Protein AF-A0A7C5LUM0-F1 (afdb_monomer)

Structure (mmCIF, N/CA/C/O backbone):
data_AF-A0A7C5LUM0-F1
#
_entry.id   AF-A0A7C5LUM0-F1
#
loop_
_atom_site.group_PDB
_atom_site.id
_atom_site.type_symbol
_atom_site.label_atom_id
_atom_site.label_alt_id
_atom_site.label_comp_id
_atom_site.label_asym_id
_atom_site.label_entity_id
_atom_site.label_seq_id
_atom_site.pdbx_PDB_ins_code
_atom_site.Cartn_x
_atom_site.Cartn_y
_atom_site.Cartn_z
_atom_site.occupancy
_atom_site.B_iso_or_equiv
_atom_site.auth_seq_id
_atom_site.auth_comp_id
_atom_site.auth_asym_id
_atom_site.auth_atom_id
_atom_site.pdbx_PDB_model_num
ATOM 1 N N . MET A 1 1 ? -0.288 17.066 -36.995 1.00 59.81 1 MET A N 1
ATOM 2 C CA . MET A 1 1 ? -0.170 17.943 -35.805 1.00 59.81 1 MET A CA 1
ATOM 3 C C . MET A 1 1 ? -1.249 17.672 -34.753 1.00 59.81 1 MET A C 1
ATOM 5 O O . MET A 1 1 ? -0.888 17.330 -33.640 1.00 59.81 1 MET A O 1
ATOM 9 N N . ARG A 1 2 ? -2.550 17.713 -35.092 1.00 78.31 2 ARG A N 1
ATOM 10 C CA . ARG A 1 2 ? -3.656 17.424 -34.145 1.00 78.31 2 ARG A CA 1
ATOM 11 C C . ARG A 1 2 ? -3.592 16.032 -33.499 1.00 78.31 2 ARG A C 1
ATOM 13 O O . ARG A 1 2 ? -3.681 15.927 -32.286 1.00 78.31 2 ARG A O 1
ATOM 20 N N . VAL A 1 3 ? -3.353 14.985 -34.293 1.00 81.31 3 VAL A N 1
ATOM 21 C CA . VAL A 1 3 ? -3.234 13.599 -33.789 1.00 81.31 3 VAL A CA 1
ATOM 22 C C . VAL A 1 3 ? -2.036 13.433 -32.852 1.00 81.31 3 VAL A C 1
ATOM 24 O O . VAL A 1 3 ? -2.155 12.786 -31.822 1.00 81.31 3 VAL A O 1
ATOM 27 N N . PHE A 1 4 ? -0.905 14.073 -33.163 1.00 85.12 4 PHE A N 1
ATOM 28 C CA . PHE A 1 4 ? 0.288 14.036 -32.313 1.00 85.12 4 PHE A CA 1
ATOM 29 C C . PHE A 1 4 ? 0.045 14.727 -30.964 1.00 85.12 4 PHE A C 1
ATOM 31 O O . PHE A 1 4 ? 0.455 14.220 -29.928 1.00 85.12 4 PHE A O 1
ATOM 38 N N . MET A 1 5 ? -0.688 15.844 -30.968 1.00 83.69 5 MET A N 1
ATOM 39 C CA . MET A 1 5 ? -1.063 16.567 -29.752 1.00 83.69 5 MET A CA 1
ATOM 40 C C . MET A 1 5 ? -2.049 15.763 -28.886 1.00 83.69 5 MET A C 1
ATOM 42 O O . MET A 1 5 ? -1.911 15.743 -27.668 1.00 83.69 5 MET A O 1
ATOM 46 N N . ILE A 1 6 ? -2.991 15.043 -29.510 1.00 86.31 6 ILE A N 1
ATOM 47 C CA . ILE A 1 6 ? -3.909 14.125 -28.814 1.00 86.31 6 ILE A CA 1
ATOM 48 C C . ILE A 1 6 ? -3.142 12.937 -28.213 1.00 86.31 6 ILE A C 1
ATOM 50 O O . ILE A 1 6 ? -3.366 12.602 -27.052 1.00 86.31 6 ILE A O 1
ATOM 54 N N . LEU A 1 7 ? -2.206 12.334 -28.958 1.00 83.88 7 LEU A N 1
ATOM 55 C CA . LEU A 1 7 ? -1.377 11.236 -28.446 1.00 83.88 7 LEU A CA 1
ATOM 56 C C . LEU A 1 7 ? -0.496 11.682 -27.272 1.00 83.88 7 LEU A C 1
ATOM 58 O O . LEU A 1 7 ? -0.419 10.976 -26.271 1.00 83.88 7 LEU A O 1
ATOM 62 N N . ALA A 1 8 ? 0.139 12.853 -27.382 1.00 83.88 8 ALA A N 1
ATOM 63 C CA . ALA A 1 8 ? 0.975 13.412 -26.323 1.00 83.88 8 ALA A CA 1
ATOM 64 C C . ALA A 1 8 ? 0.165 13.760 -25.064 1.00 83.88 8 ALA A C 1
ATOM 66 O O . ALA A 1 8 ? 0.639 13.559 -23.951 1.00 83.88 8 ALA A O 1
ATOM 67 N N . ALA A 1 9 ? -1.069 14.247 -25.216 1.00 82.44 9 ALA A N 1
ATOM 68 C CA . ALA A 1 9 ? -1.952 14.476 -24.077 1.00 82.44 9 ALA A CA 1
ATOM 69 C C . ALA A 1 9 ? -2.357 13.153 -23.403 1.00 82.44 9 ALA A C 1
ATOM 71 O O . ALA A 1 9 ? -2.293 13.040 -22.181 1.00 82.44 9 ALA A O 1
ATOM 72 N N . ALA A 1 10 ? -2.713 12.129 -24.186 1.00 79.81 10 ALA A N 1
ATOM 73 C CA . ALA A 1 10 ? -3.131 10.831 -23.656 1.00 79.81 10 ALA A CA 1
ATOM 74 C C . ALA A 1 10 ? -2.025 10.128 -22.846 1.00 79.81 10 ALA A C 1
ATOM 76 O O . ALA A 1 10 ? -2.313 9.522 -21.814 1.00 79.81 10 ALA A O 1
ATOM 77 N N . THR A 1 11 ? -0.759 10.237 -23.263 1.00 76.94 11 THR A N 1
ATOM 78 C CA . THR A 1 11 ? 0.367 9.631 -22.534 1.00 76.94 11 THR A CA 1
ATOM 79 C C . THR A 1 11 ? 0.655 10.321 -21.202 1.00 76.94 11 THR A C 1
ATOM 81 O O . THR A 1 11 ? 0.983 9.640 -20.233 1.00 76.94 11 THR A O 1
ATOM 84 N N . VAL A 1 12 ? 0.484 11.645 -21.110 1.00 75.12 12 VAL A N 1
ATOM 85 C CA . VAL A 1 12 ? 0.674 12.387 -19.850 1.00 75.12 12 VAL A CA 1
ATOM 86 C C . VAL A 1 12 ? -0.382 12.001 -18.811 1.00 75.12 12 VAL A C 1
ATOM 88 O O . VAL A 1 12 ? -0.045 11.827 -17.642 1.00 75.12 12 VAL A O 1
ATOM 91 N N . LEU A 1 13 ? -1.641 11.795 -19.219 1.00 70.38 13 LEU A N 1
ATOM 92 C CA . LEU A 1 13 ? -2.703 11.380 -18.292 1.00 70.38 13 LEU A CA 1
ATOM 93 C C . LEU A 1 13 ? -2.478 9.966 -17.727 1.00 70.38 13 LEU A C 1
ATOM 95 O O . LEU A 1 13 ? -2.831 9.705 -16.579 1.00 70.38 13 LEU A O 1
ATOM 99 N N . ALA A 1 14 ? -1.856 9.068 -18.494 1.00 66.00 14 ALA A N 1
ATOM 100 C CA . ALA A 1 14 ? -1.564 7.707 -18.042 1.00 66.00 14 ALA A CA 1
ATOM 101 C C . ALA A 1 14 ? -0.415 7.627 -17.011 1.00 66.00 14 ALA A C 1
ATOM 103 O O . ALA A 1 14 ? -0.288 6.622 -16.317 1.00 66.00 14 ALA A O 1
ATOM 104 N N . ALA A 1 15 ? 0.411 8.671 -16.876 1.00 68.00 15 ALA A N 1
ATOM 105 C CA . ALA A 1 15 ? 1.577 8.667 -15.985 1.00 68.00 15 ALA A CA 1
ATOM 106 C C . ALA A 1 15 ? 1.241 8.894 -14.497 1.00 68.00 15 ALA A C 1
ATOM 108 O O . ALA A 1 15 ? 2.109 8.716 -13.642 1.00 68.00 15 ALA A O 1
ATOM 109 N N . CYS A 1 16 ? 0.002 9.281 -14.172 1.00 73.56 16 CYS A N 1
ATOM 110 C CA . CYS A 1 16 ? -0.404 9.666 -12.814 1.00 73.56 16 CYS A CA 1
ATOM 111 C C . CYS A 1 16 ? -0.389 8.499 -11.802 1.00 73.56 16 CYS A C 1
ATOM 113 O O . CYS A 1 16 ? -0.383 8.725 -10.597 1.00 73.56 16 CYS A O 1
ATOM 115 N N . ASP A 1 17 ? -0.326 7.262 -12.291 1.00 81.50 17 ASP A N 1
ATOM 116 C CA . ASP A 1 17 ? -0.252 6.029 -11.502 1.00 81.50 17 ASP A CA 1
ATOM 117 C C . ASP A 1 17 ? 0.972 5.189 -11.915 1.00 81.50 17 ASP A C 1
ATOM 119 O O . ASP A 1 17 ? 0.908 3.980 -12.140 1.00 81.50 17 ASP A O 1
ATOM 123 N N . SER A 1 18 ? 2.101 5.870 -12.122 1.00 83.19 18 SER A N 1
ATOM 124 C CA . SER A 1 18 ? 3.372 5.221 -12.438 1.00 83.19 18 SER A CA 1
ATOM 125 C C . SER A 1 18 ? 4.205 4.997 -11.168 1.00 83.19 18 SER A C 1
ATOM 127 O O . SER A 1 18 ? 4.308 5.907 -10.337 1.00 83.19 18 SER A O 1
ATOM 129 N N . PRO A 1 19 ? 4.817 3.805 -10.999 1.00 87.56 19 PRO A N 1
ATOM 130 C CA . PRO A 1 19 ? 5.702 3.543 -9.872 1.00 87.56 19 PRO A CA 1
ATOM 131 C C . PRO A 1 19 ? 6.945 4.434 -9.947 1.00 87.56 19 PRO A C 1
ATOM 133 O O . PRO A 1 19 ? 7.371 4.841 -11.033 1.00 87.56 19 PRO A O 1
ATOM 136 N N . SER A 1 20 ? 7.587 4.686 -8.806 1.00 90.38 20 SER A N 1
ATOM 137 C CA . SER A 1 20 ? 8.880 5.367 -8.801 1.00 90.38 20 SER A CA 1
ATOM 138 C C . SER A 1 20 ? 9.949 4.559 -9.546 1.00 90.38 20 SER A C 1
ATOM 140 O O . SER A 1 20 ? 9.828 3.350 -9.754 1.00 90.38 20 SER A O 1
ATOM 142 N N . VAL A 1 21 ? 11.066 5.211 -9.893 1.00 88.12 21 VAL A N 1
ATOM 143 C CA . VAL A 1 21 ? 12.214 4.559 -10.554 1.00 88.12 21 VAL A CA 1
ATOM 144 C C . VAL A 1 21 ? 12.694 3.319 -9.784 1.00 88.12 21 VAL A C 1
ATOM 146 O O . VAL A 1 21 ? 13.069 2.314 -10.387 1.00 88.12 21 VAL A O 1
ATOM 149 N N . ALA A 1 22 ? 12.626 3.340 -8.448 1.00 87.06 22 ALA A N 1
ATOM 150 C CA . ALA A 1 22 ? 13.020 2.207 -7.610 1.00 87.06 22 ALA A CA 1
ATOM 151 C C . ALA A 1 22 ? 12.124 0.966 -7.806 1.00 87.06 22 ALA A C 1
ATOM 153 O O . ALA A 1 22 ? 12.590 -0.168 -7.638 1.00 87.06 22 ALA A O 1
ATOM 154 N N . LEU A 1 23 ? 10.864 1.183 -8.189 1.00 88.56 23 LEU A N 1
ATOM 155 C CA . LEU A 1 23 ? 9.839 0.177 -8.462 1.00 88.56 23 LEU A CA 1
ATOM 156 C C . LEU A 1 23 ? 9.497 0.062 -9.959 1.00 88.56 23 LEU A C 1
ATOM 158 O O . LEU A 1 23 ? 8.462 -0.505 -10.310 1.00 88.56 23 LEU A O 1
ATOM 162 N N . MET A 1 24 ? 10.366 0.522 -10.866 1.00 86.12 24 MET A N 1
ATOM 163 C CA . MET A 1 24 ? 10.203 0.241 -12.297 1.00 86.12 24 MET A CA 1
ATOM 164 C C . MET A 1 24 ? 10.162 -1.269 -12.560 1.00 86.12 24 MET A C 1
ATOM 166 O O . MET A 1 24 ? 10.952 -2.037 -12.006 1.00 86.12 24 MET A O 1
ATOM 170 N N . GLY A 1 25 ? 9.216 -1.689 -13.404 1.00 83.56 25 GLY A N 1
ATOM 171 C CA . GLY A 1 25 ? 8.944 -3.105 -13.672 1.00 83.56 25 GLY A CA 1
ATOM 172 C C . GLY A 1 25 ? 8.248 -3.842 -12.522 1.00 83.56 25 GLY A C 1
ATOM 173 O O . GLY A 1 25 ? 8.200 -5.069 -12.537 1.00 83.56 25 GLY A O 1
ATOM 174 N N . SER A 1 26 ? 7.737 -3.122 -11.516 1.00 87.25 26 SER A N 1
ATOM 175 C CA . SER A 1 26 ? 6.902 -3.701 -10.460 1.00 87.25 26 SER A CA 1
ATOM 176 C C . SER A 1 26 ? 5.597 -4.269 -11.006 1.00 87.25 26 SER A C 1
ATOM 178 O O . SER A 1 26 ? 5.054 -3.808 -12.012 1.00 87.25 26 SER A O 1
ATOM 180 N N . GLN A 1 27 ? 5.067 -5.258 -10.292 1.00 85.25 27 GLN A N 1
ATOM 181 C CA . GLN A 1 27 ? 3.724 -5.758 -10.539 1.00 85.25 27 GLN A CA 1
ATOM 182 C C . GLN A 1 27 ? 2.709 -4.843 -9.851 1.00 85.25 27 GLN A C 1
ATOM 184 O O . GLN A 1 27 ? 2.877 -4.516 -8.674 1.00 85.25 27 GLN A O 1
ATOM 189 N N . LYS A 1 28 ? 1.648 -4.478 -10.578 1.00 90.12 28 LYS A N 1
ATOM 190 C CA . LYS A 1 28 ? 0.515 -3.711 -10.058 1.00 90.12 28 LYS A CA 1
ATOM 191 C C . LYS A 1 28 ? -0.649 -4.637 -9.697 1.00 90.12 28 LYS A C 1
ATOM 193 O O . LYS A 1 28 ? -1.094 -5.424 -10.531 1.00 90.12 28 LYS A O 1
ATOM 198 N N . THR A 1 29 ? -1.177 -4.481 -8.489 1.00 92.44 29 THR A N 1
ATOM 199 C CA . THR A 1 29 ? -2.451 -5.061 -8.040 1.00 92.44 29 THR A CA 1
ATOM 200 C C . THR A 1 29 ? -3.356 -3.93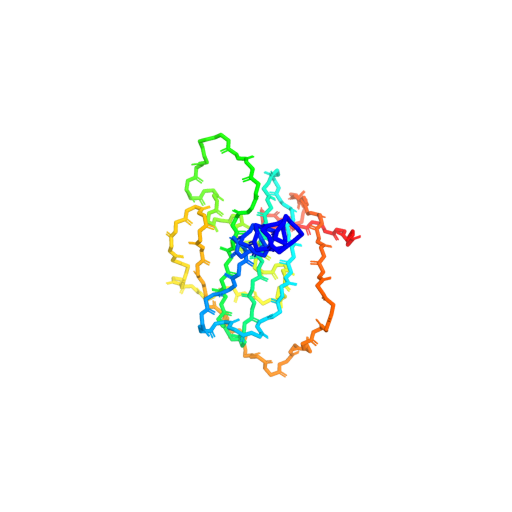8 -7.557 1.00 92.44 29 THR A C 1
ATOM 202 O O . THR A 1 29 ? -2.909 -3.060 -6.830 1.00 92.44 29 THR A O 1
ATOM 205 N N . ILE A 1 30 ? -4.616 -3.945 -7.967 1.00 94.88 30 ILE A N 1
ATOM 206 C CA . ILE A 1 30 ? -5.620 -2.973 -7.542 1.00 94.88 30 ILE A CA 1
ATOM 207 C C . ILE A 1 30 ? -6.453 -3.622 -6.444 1.00 94.88 30 ILE A C 1
ATOM 209 O O . ILE A 1 30 ? -6.980 -4.714 -6.634 1.00 94.88 30 ILE A O 1
ATOM 213 N N . VAL A 1 31 ? -6.590 -2.956 -5.306 1.00 95.69 31 VAL A N 1
ATOM 214 C CA . VAL A 1 31 ? -7.465 -3.388 -4.216 1.00 95.69 31 VAL A CA 1
ATOM 215 C C . VAL A 1 31 ? -8.459 -2.275 -3.937 1.00 95.69 31 VAL A C 1
ATOM 217 O O . VAL A 1 31 ? -8.069 -1.151 -3.623 1.00 95.69 31 VAL A O 1
ATOM 220 N N . ARG A 1 32 ? -9.746 -2.578 -4.067 1.00 96.62 32 ARG A N 1
ATOM 221 C CA . ARG A 1 32 ? -10.833 -1.706 -3.629 1.00 96.62 32 ARG A CA 1
ATOM 222 C C . ARG A 1 32 ? -11.239 -2.133 -2.232 1.00 96.62 32 ARG A C 1
ATOM 224 O O . ARG A 1 32 ? -11.503 -3.307 -2.010 1.00 96.62 32 ARG A O 1
ATOM 231 N N . LEU A 1 33 ? -11.233 -1.200 -1.292 1.00 95.81 33 LEU A N 1
ATOM 232 C CA . LEU A 1 33 ? -11.571 -1.467 0.100 1.00 95.81 33 LEU A CA 1
ATOM 233 C C . LEU A 1 33 ? -12.173 -0.208 0.712 1.00 95.81 33 LEU A C 1
ATOM 235 O O . LEU A 1 33 ? -11.588 0.868 0.609 1.00 95.81 33 LEU A O 1
ATOM 239 N N . ASP A 1 34 ? -13.330 -0.354 1.355 1.00 93.75 34 ASP A N 1
ATOM 240 C CA . ASP A 1 34 ? -13.982 0.723 2.116 1.00 93.75 34 ASP A CA 1
ATOM 241 C C . ASP A 1 34 ? -14.177 2.019 1.297 1.00 93.75 34 ASP A C 1
ATOM 243 O O . ASP A 1 34 ? -13.887 3.128 1.741 1.00 93.75 34 ASP A O 1
ATOM 247 N N . GLY A 1 35 ? -14.597 1.873 0.034 1.00 92.06 35 GLY A N 1
ATOM 248 C CA . GLY A 1 35 ? -14.811 2.993 -0.893 1.00 92.06 35 GLY A CA 1
ATOM 249 C C . GLY A 1 35 ? -13.534 3.638 -1.452 1.00 92.06 35 GLY A C 1
ATOM 250 O O . GLY A 1 35 ? -13.620 4.576 -2.244 1.00 92.06 35 GLY A O 1
ATOM 251 N N . MET A 1 36 ? -12.350 3.141 -1.090 1.00 95.06 36 MET A N 1
ATOM 252 C CA . MET A 1 36 ? -11.056 3.591 -1.606 1.00 95.06 36 MET A CA 1
ATOM 253 C C . MET A 1 36 ? -10.480 2.594 -2.610 1.00 95.06 36 MET A C 1
ATOM 255 O O . MET A 1 36 ? -10.728 1.395 -2.524 1.00 95.06 36 MET A O 1
ATOM 259 N N . THR A 1 37 ? -9.689 3.088 -3.567 1.00 95.81 37 THR A N 1
ATOM 260 C CA . THR A 1 37 ? -8.935 2.244 -4.504 1.00 95.81 37 THR A CA 1
ATOM 261 C C . THR A 1 37 ? -7.442 2.406 -4.252 1.00 95.81 37 THR A C 1
ATOM 263 O O . THR A 1 37 ? -6.920 3.520 -4.261 1.00 95.81 37 THR A O 1
ATOM 266 N N . PHE A 1 38 ? -6.749 1.292 -4.045 1.00 96.25 38 PHE A N 1
ATOM 267 C CA . PHE A 1 38 ? -5.321 1.231 -3.764 1.00 96.25 38 PHE A CA 1
ATOM 268 C C . PHE A 1 38 ? -4.608 0.478 -4.881 1.00 96.25 38 PHE A C 1
ATOM 270 O O . PHE A 1 38 ? -4.845 -0.710 -5.095 1.00 96.25 38 PHE A O 1
ATOM 277 N N . ASN A 1 39 ? -3.708 1.161 -5.577 1.00 95.50 39 ASN A N 1
ATOM 278 C CA . ASN A 1 39 ? -2.852 0.554 -6.583 1.00 95.50 39 ASN A CA 1
ATOM 279 C C . ASN A 1 39 ? -1.538 0.173 -5.914 1.00 95.50 39 ASN A C 1
ATOM 281 O O . ASN A 1 39 ? -0.705 1.027 -5.621 1.00 95.50 39 ASN A O 1
ATOM 285 N N . VAL A 1 40 ? -1.388 -1.114 -5.624 1.00 94.62 40 VAL A N 1
ATOM 286 C CA . VAL A 1 40 ? -0.247 -1.700 -4.927 1.00 94.62 40 VAL A CA 1
ATOM 287 C C . VAL A 1 40 ? 0.794 -2.132 -5.951 1.00 94.62 40 VAL A C 1
ATOM 289 O O . VAL A 1 40 ? 0.584 -3.072 -6.719 1.00 94.62 40 VAL A O 1
ATOM 292 N N . HIS A 1 41 ? 1.931 -1.451 -5.940 1.00 93.50 41 HIS A N 1
ATOM 293 C CA . HIS A 1 41 ? 3.114 -1.763 -6.722 1.00 93.50 41 HIS A CA 1
ATOM 294 C C . HIS A 1 41 ? 4.115 -2.500 -5.848 1.00 93.50 41 HIS A C 1
ATOM 296 O O . HIS A 1 41 ? 4.558 -1.980 -4.823 1.00 93.50 41 HIS A O 1
ATOM 302 N N . ARG A 1 42 ? 4.506 -3.703 -6.270 1.00 90.06 42 ARG A N 1
ATOM 303 C CA . ARG A 1 42 ? 5.501 -4.508 -5.561 1.00 90.06 42 ARG A CA 1
ATOM 304 C C . ARG A 1 42 ? 6.720 -4.783 -6.416 1.00 90.06 42 ARG A C 1
ATOM 306 O O . ARG A 1 42 ? 6.613 -5.248 -7.552 1.00 90.06 42 ARG A O 1
ATOM 313 N N . ARG A 1 43 ? 7.891 -4.588 -5.814 1.00 87.75 43 ARG A N 1
ATOM 314 C CA . ARG A 1 43 ? 9.162 -5.087 -6.329 1.00 87.75 43 ARG A CA 1
ATOM 315 C C . ARG A 1 43 ? 9.978 -5.630 -5.171 1.00 87.75 43 ARG A C 1
ATOM 317 O O . ARG A 1 43 ? 10.429 -4.884 -4.308 1.00 87.75 43 ARG A O 1
ATOM 324 N N . ALA A 1 44 ? 10.169 -6.940 -5.186 1.00 86.69 44 ALA A N 1
ATOM 325 C CA . ALA A 1 44 ? 10.762 -7.677 -4.088 1.00 86.69 44 ALA A CA 1
ATOM 326 C C . ALA A 1 44 ? 10.031 -7.470 -2.744 1.00 86.69 44 ALA A C 1
ATOM 328 O O . ALA A 1 44 ? 8.849 -7.802 -2.632 1.00 86.69 44 ALA A O 1
ATOM 329 N N . ASP A 1 45 ? 10.729 -6.952 -1.738 1.00 91.06 45 ASP A N 1
ATOM 330 C CA . ASP A 1 45 ? 10.193 -6.597 -0.425 1.00 91.06 45 ASP A CA 1
ATOM 331 C C . ASP A 1 45 ? 9.649 -5.162 -0.373 1.00 91.06 45 ASP A C 1
ATOM 333 O O . ASP A 1 45 ? 9.020 -4.790 0.611 1.00 91.06 45 ASP A O 1
ATOM 337 N N . ARG A 1 46 ? 9.873 -4.344 -1.407 1.00 92.69 46 ARG A N 1
ATOM 338 C CA . ARG A 1 46 ? 9.457 -2.938 -1.428 1.00 92.69 46 ARG A CA 1
ATOM 339 C C . ARG A 1 46 ? 8.078 -2.773 -2.035 1.00 92.69 46 ARG A C 1
ATOM 341 O O . ARG A 1 46 ? 7.752 -3.406 -3.045 1.00 92.69 46 ARG A O 1
ATOM 348 N N . ILE A 1 47 ? 7.320 -1.858 -1.442 1.00 95.25 47 ILE A N 1
ATOM 349 C CA . ILE A 1 47 ? 5.960 -1.528 -1.839 1.00 95.25 47 ILE A CA 1
ATOM 350 C C . ILE A 1 47 ? 5.808 -0.019 -2.016 1.00 95.25 47 ILE A C 1
ATOM 352 O O . ILE A 1 47 ? 6.248 0.761 -1.170 1.00 95.25 47 ILE A O 1
ATOM 356 N N . GLU A 1 48 ? 5.127 0.366 -3.091 1.00 96.50 48 GLU A N 1
ATOM 357 C CA . GLU A 1 48 ? 4.476 1.667 -3.238 1.00 96.50 48 GLU A CA 1
ATOM 358 C C . GLU A 1 48 ? 2.978 1.442 -3.433 1.00 96.50 48 GLU A C 1
ATOM 360 O O . GLU A 1 48 ? 2.570 0.575 -4.200 1.00 96.50 48 GLU A O 1
ATOM 365 N N . VAL A 1 49 ? 2.155 2.207 -2.728 1.00 96.62 49 VAL A N 1
ATOM 366 C CA . VAL A 1 49 ? 0.703 2.195 -2.863 1.00 96.62 49 VAL A CA 1
ATOM 367 C C . VAL A 1 49 ? 0.242 3.586 -3.231 1.00 96.62 49 VAL A C 1
ATOM 369 O O . VAL A 1 49 ? 0.529 4.553 -2.526 1.00 96.62 49 VAL A O 1
ATOM 372 N N . TYR A 1 50 ? -0.508 3.660 -4.320 1.00 95.25 50 TYR A N 1
ATOM 373 C CA . TYR A 1 50 ? -1.124 4.885 -4.795 1.00 95.25 50 TYR A CA 1
ATOM 374 C C . TYR A 1 50 ? -2.615 4.804 -4.513 1.00 95.25 50 TYR A C 1
ATOM 376 O O . TYR A 1 50 ? -3.306 3.918 -5.028 1.00 95.25 50 TYR A O 1
ATOM 384 N N . ARG A 1 51 ? -3.132 5.714 -3.687 1.00 94.38 51 ARG A N 1
ATOM 385 C CA . ARG A 1 51 ? -4.578 5.835 -3.516 1.00 94.38 51 ARG A CA 1
ATOM 386 C C . ARG A 1 51 ? -5.134 6.555 -4.735 1.00 94.38 51 ARG A C 1
ATOM 388 O O . ARG A 1 51 ? -4.887 7.741 -4.939 1.00 94.38 51 ARG A O 1
ATOM 395 N N . THR A 1 52 ? -5.901 5.830 -5.532 1.00 90.69 52 THR A N 1
ATOM 396 C CA . THR A 1 52 ? -6.556 6.361 -6.723 1.00 90.69 52 THR A CA 1
ATOM 397 C C . THR A 1 52 ? -8.050 6.552 -6.471 1.00 90.69 52 THR A C 1
ATOM 399 O O . THR A 1 52 ? -8.653 5.899 -5.618 1.00 90.69 52 THR A O 1
ATOM 402 N N . GLY A 1 53 ? -8.649 7.511 -7.177 1.00 83.56 53 GLY A N 1
ATOM 403 C CA . GLY A 1 53 ? -10.040 7.913 -6.968 1.00 83.56 53 GLY A CA 1
ATOM 404 C C . GLY A 1 53 ? -10.216 9.072 -5.982 1.00 83.56 53 GLY A C 1
ATOM 405 O O . GLY A 1 53 ? -9.289 9.513 -5.296 1.00 83.56 53 GLY A O 1
ATOM 406 N N . PHE A 1 54 ? -11.434 9.605 -5.953 1.00 81.50 54 PHE A N 1
ATOM 407 C CA . PHE A 1 54 ? -11.782 10.784 -5.171 1.00 81.50 54 PHE A CA 1
ATOM 408 C C . PHE A 1 54 ? -12.424 10.389 -3.840 1.00 81.50 54 PHE A C 1
ATOM 410 O O . PHE A 1 54 ? -13.389 9.633 -3.814 1.00 81.50 54 PHE A O 1
ATOM 417 N N . VAL A 1 55 ? -11.904 10.946 -2.746 1.00 85.44 55 VAL A N 1
ATOM 418 C CA . VAL A 1 55 ? -12.486 10.861 -1.401 1.00 85.44 55 VAL A CA 1
ATOM 419 C C . VAL A 1 55 ? -12.450 12.263 -0.811 1.00 85.44 55 VAL A C 1
ATOM 421 O O . VAL A 1 55 ? -11.408 12.922 -0.849 1.00 85.44 55 VAL A O 1
ATOM 424 N N . MET A 1 56 ? -13.582 12.729 -0.288 1.00 85.31 56 MET A N 1
ATOM 425 C CA . MET A 1 56 ? -13.646 14.024 0.382 1.00 85.31 56 MET A CA 1
ATOM 426 C C . MET A 1 56 ? -13.008 13.904 1.771 1.00 85.31 56 MET A C 1
ATOM 428 O O . MET A 1 56 ? -13.454 13.082 2.562 1.00 85.31 56 MET A O 1
ATOM 432 N N . LEU A 1 57 ? -11.997 14.735 2.055 1.00 86.62 57 LEU A N 1
ATOM 433 C CA . LEU A 1 57 ? -11.345 14.859 3.371 1.00 86.62 57 LEU A CA 1
ATOM 434 C C . LEU A 1 57 ? -10.964 13.499 4.000 1.00 86.62 57 LEU A C 1
ATOM 436 O O . LEU A 1 57 ? -11.531 13.121 5.025 1.00 86.62 57 LEU A O 1
ATOM 440 N N . PRO A 1 58 ? -10.018 12.746 3.405 1.00 87.56 58 PRO A N 1
ATOM 441 C CA . PRO A 1 58 ? -9.627 11.454 3.952 1.00 87.56 58 PRO A CA 1
ATOM 442 C C . PRO A 1 58 ? -8.996 11.626 5.338 1.00 87.56 58 PRO A C 1
ATOM 444 O O . PRO A 1 58 ? -8.183 12.530 5.541 1.00 87.56 58 PRO A O 1
ATOM 447 N N . ASP A 1 59 ? -9.306 10.728 6.271 1.00 93.69 59 ASP A N 1
ATOM 448 C CA . ASP A 1 59 ? -8.538 10.599 7.509 1.00 93.69 59 ASP A CA 1
ATOM 449 C C . ASP A 1 59 ? -7.211 9.880 7.226 1.00 93.69 59 ASP A C 1
ATOM 451 O O . ASP A 1 59 ? -7.179 8.844 6.558 1.00 93.69 59 ASP A O 1
ATOM 455 N N . ARG A 1 60 ? -6.092 10.441 7.699 1.00 94.12 60 ARG A N 1
ATOM 456 C CA . ARG A 1 60 ? -4.761 9.925 7.343 1.00 94.12 60 ARG A CA 1
ATOM 457 C C . ARG A 1 60 ? -4.528 8.537 7.913 1.00 94.12 60 ARG A C 1
ATOM 459 O O . ARG A 1 60 ? -4.039 7.671 7.190 1.00 94.12 60 ARG A O 1
ATOM 466 N N . ASP A 1 61 ? -4.856 8.339 9.178 1.00 95.00 61 ASP A N 1
ATOM 467 C CA . ASP A 1 61 ? -4.524 7.102 9.873 1.00 95.00 61 ASP A CA 1
ATOM 468 C C . ASP A 1 61 ? -5.413 5.959 9.372 1.00 95.00 61 ASP A C 1
ATOM 470 O O . ASP A 1 61 ? -4.915 4.863 9.114 1.00 95.00 61 ASP A O 1
ATOM 474 N N . ARG A 1 62 ? -6.688 6.244 9.071 1.00 95.31 62 ARG A N 1
ATOM 475 C CA . ARG A 1 62 ? -7.587 5.323 8.369 1.00 95.31 62 ARG A CA 1
ATOM 476 C C . ARG A 1 62 ? -7.052 4.936 6.995 1.00 95.31 62 ARG A C 1
ATOM 478 O O . ARG A 1 62 ? -7.053 3.752 6.670 1.00 95.31 62 ARG A O 1
ATOM 485 N N . VAL A 1 63 ? -6.591 5.896 6.191 1.00 96.31 63 VAL A N 1
ATOM 486 C CA . VAL A 1 63 ? -6.036 5.608 4.856 1.00 96.31 63 VAL A CA 1
ATOM 487 C C . VAL A 1 63 ? -4.799 4.716 4.952 1.00 96.31 63 VAL A C 1
ATOM 489 O O . VAL A 1 63 ? -4.696 3.750 4.200 1.00 96.31 63 VAL A O 1
ATOM 492 N N . LEU A 1 64 ? -3.877 5.007 5.875 1.00 96.69 64 LEU A N 1
ATOM 493 C CA . LEU A 1 64 ? -2.670 4.197 6.064 1.00 96.69 64 LEU A CA 1
ATOM 494 C C . LEU A 1 64 ? -2.998 2.781 6.545 1.00 96.69 64 LEU A C 1
ATOM 496 O O . LEU A 1 64 ? -2.433 1.824 6.022 1.00 96.69 64 LEU A O 1
ATOM 500 N N . TYR A 1 65 ? -3.945 2.644 7.474 1.00 96.31 65 TYR A N 1
ATOM 501 C CA . TYR A 1 65 ? -4.432 1.348 7.940 1.00 96.31 65 TYR A CA 1
ATOM 502 C C . TYR A 1 65 ? -5.040 0.519 6.798 1.00 96.31 65 TYR A C 1
ATOM 504 O O . TYR A 1 65 ? -4.654 -0.626 6.579 1.00 96.31 65 TYR A O 1
ATOM 512 N N . LEU A 1 66 ? -5.941 1.106 6.005 1.00 96.94 66 LEU A N 1
ATOM 513 C CA . LEU A 1 66 ? -6.550 0.410 4.867 1.00 96.94 66 LEU A CA 1
ATOM 514 C C . LEU A 1 66 ? -5.531 0.063 3.779 1.00 96.94 66 LEU A C 1
ATOM 516 O O . LEU A 1 66 ? -5.635 -0.995 3.159 1.00 96.94 66 LEU A O 1
ATOM 520 N N . ALA A 1 67 ? -4.529 0.917 3.564 1.00 97.25 67 ALA A N 1
ATOM 521 C CA . ALA A 1 67 ? -3.429 0.611 2.664 1.00 97.25 67 ALA A CA 1
ATOM 522 C C . ALA A 1 67 ? -2.603 -0.581 3.169 1.00 97.25 67 ALA A C 1
ATOM 524 O O . ALA A 1 67 ? -2.256 -1.442 2.370 1.00 97.25 67 ALA A O 1
ATOM 525 N N . GLU A 1 68 ? -2.324 -0.688 4.470 1.00 96.88 68 GLU A N 1
ATOM 526 C CA . GLU A 1 68 ? -1.627 -1.842 5.057 1.00 96.88 68 GLU A CA 1
ATOM 527 C C . GLU A 1 68 ? -2.399 -3.158 4.851 1.00 96.88 68 GLU A C 1
ATOM 529 O O . GLU A 1 68 ? -1.809 -4.171 4.449 1.00 96.88 68 GLU A O 1
ATOM 534 N N . LEU A 1 69 ? -3.726 -3.131 5.017 1.00 96.62 69 LEU A N 1
ATOM 535 C CA . LEU A 1 69 ? -4.591 -4.269 4.695 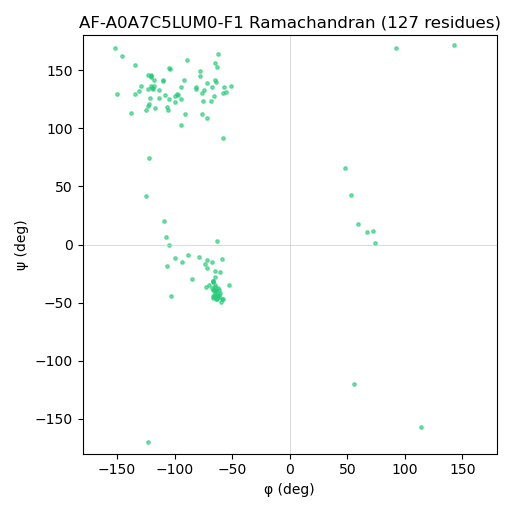1.00 96.62 69 LEU A CA 1
ATOM 536 C C . LEU A 1 69 ? -4.561 -4.603 3.197 1.00 96.62 69 LEU A C 1
ATOM 538 O O . LEU A 1 69 ? -4.403 -5.765 2.822 1.00 96.62 69 LEU A O 1
ATOM 542 N N . ALA A 1 70 ? -4.644 -3.590 2.330 1.00 96.44 70 ALA A N 1
ATOM 543 C CA . ALA A 1 70 ? -4.577 -3.767 0.882 1.00 96.44 70 ALA A CA 1
ATOM 544 C C . ALA A 1 70 ? -3.237 -4.367 0.426 1.00 96.44 70 ALA A C 1
ATOM 546 O O . ALA A 1 70 ? -3.219 -5.232 -0.447 1.00 96.44 70 ALA A O 1
ATOM 547 N N . ILE A 1 71 ? -2.115 -3.960 1.030 1.00 95.06 71 ILE A N 1
ATOM 548 C CA . ILE A 1 71 ? -0.794 -4.552 0.772 1.00 95.06 71 ILE A CA 1
ATOM 549 C C . ILE A 1 71 ? -0.787 -6.020 1.185 1.00 95.06 71 ILE A C 1
ATOM 551 O O . ILE A 1 71 ? -0.335 -6.873 0.419 1.00 95.06 71 ILE A O 1
ATOM 555 N N . SER A 1 72 ? -1.298 -6.321 2.377 1.00 93.00 72 SER A N 1
ATOM 556 C CA . SER A 1 72 ? -1.332 -7.687 2.901 1.00 93.00 72 SER A CA 1
ATOM 557 C C . SER A 1 72 ? -2.172 -8.597 2.001 1.00 93.00 72 SER A C 1
ATOM 559 O O . SER A 1 72 ? -1.715 -9.674 1.621 1.00 93.00 72 SER A O 1
ATOM 561 N N . GLN A 1 73 ? -3.332 -8.121 1.544 1.00 92.81 73 GLN A N 1
ATOM 562 C CA . GLN A 1 73 ? -4.182 -8.825 0.583 1.00 92.81 73 GLN A CA 1
ATOM 563 C C . GLN A 1 73 ? -3.510 -9.001 -0.787 1.00 92.81 73 GLN A C 1
ATOM 565 O O . GLN A 1 73 ? -3.529 -10.089 -1.359 1.00 92.81 73 GLN A O 1
ATOM 570 N N . ALA A 1 74 ? -2.917 -7.937 -1.334 1.00 91.94 74 ALA A N 1
ATOM 571 C CA . ALA A 1 74 ? -2.309 -7.959 -2.663 1.00 91.94 74 ALA A CA 1
ATOM 572 C C . ALA A 1 74 ? -1.070 -8.861 -2.733 1.00 91.94 74 ALA A C 1
ATOM 574 O O . ALA A 1 74 ? -0.758 -9.414 -3.788 1.00 91.94 74 ALA A O 1
ATOM 575 N N . THR A 1 75 ? -0.336 -8.978 -1.626 1.00 88.75 75 THR A N 1
ATOM 576 C CA . THR A 1 75 ? 0.966 -9.654 -1.593 1.00 88.75 75 THR A CA 1
ATOM 577 C C . THR A 1 75 ? 0.932 -11.011 -0.902 1.00 88.75 75 THR A C 1
ATOM 579 O O . THR A 1 75 ? 1.849 -11.802 -1.114 1.00 88.75 75 THR A O 1
ATOM 582 N N . GLY A 1 76 ? -0.094 -11.282 -0.087 1.00 88.25 76 GLY A N 1
ATOM 583 C CA . GLY A 1 76 ? -0.155 -12.447 0.797 1.00 88.25 76 GLY A CA 1
ATOM 584 C C . GLY A 1 76 ? 0.881 -12.411 1.925 1.00 88.25 76 GLY A C 1
ATOM 585 O O . GLY A 1 76 ? 1.096 -13.421 2.590 1.00 88.25 76 GLY A O 1
ATOM 586 N N . CYS A 1 77 ? 1.552 -11.273 2.127 1.00 89.31 77 CYS A N 1
ATOM 587 C CA . CYS A 1 77 ? 2.649 -11.129 3.069 1.00 89.31 77 CYS A CA 1
ATOM 588 C C . CYS A 1 77 ? 2.385 -10.022 4.089 1.00 89.31 77 CYS A C 1
ATOM 590 O O . CYS A 1 77 ? 1.858 -8.970 3.728 1.00 89.31 77 CYS A O 1
ATOM 592 N N . PRO A 1 78 ? 2.850 -10.192 5.338 1.00 90.31 78 PRO A N 1
ATOM 593 C CA . PRO A 1 78 ? 2.729 -9.153 6.344 1.00 90.31 78 PRO A CA 1
ATOM 594 C C . PRO A 1 78 ? 3.678 -7.984 6.062 1.00 90.31 78 PRO A C 1
ATOM 596 O O . PRO A 1 78 ? 4.860 -8.170 5.722 1.00 90.31 78 PRO A O 1
ATOM 599 N N . VAL A 1 79 ? 3.164 -6.774 6.277 1.00 94.00 79 VAL A N 1
ATOM 600 C CA . VAL A 1 79 ? 3.943 -5.535 6.263 1.00 94.00 79 VAL A CA 1
ATOM 601 C C . VAL A 1 79 ? 4.903 -5.515 7.455 1.00 94.00 79 VAL A C 1
ATOM 603 O O . VAL A 1 79 ? 4.568 -5.881 8.580 1.00 94.00 79 VAL A O 1
ATOM 606 N N . ARG A 1 80 ? 6.151 -5.118 7.205 1.00 95.56 80 ARG A N 1
ATOM 607 C CA . ARG A 1 80 ? 7.183 -4.976 8.230 1.00 95.56 80 ARG A CA 1
ATOM 608 C C . ARG A 1 80 ? 6.783 -3.847 9.174 1.00 95.56 80 ARG A C 1
ATOM 610 O O . ARG A 1 80 ? 6.552 -2.715 8.740 1.00 95.56 80 ARG A O 1
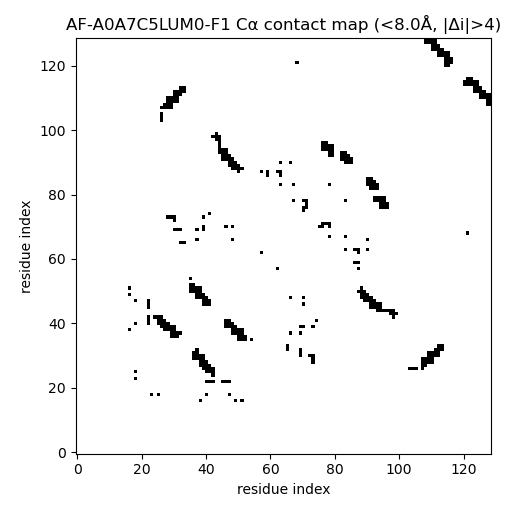ATOM 617 N N . LYS A 1 81 ? 6.780 -4.140 10.474 1.00 93.62 81 LYS A N 1
ATOM 618 C CA . LYS A 1 81 ? 6.476 -3.170 11.531 1.00 93.62 81 LYS A CA 1
ATOM 619 C C . LYS A 1 81 ? 7.307 -1.890 11.371 1.00 93.62 81 LYS A C 1
ATOM 621 O O . LYS A 1 81 ? 8.508 -1.961 11.117 1.00 93.62 81 LYS A O 1
ATOM 626 N N . ASN A 1 82 ? 6.665 -0.734 11.551 1.00 93.94 82 ASN A N 1
ATOM 627 C CA . ASN A 1 82 ? 7.266 0.603 11.432 1.00 93.94 82 ASN A CA 1
ATOM 628 C C . ASN A 1 82 ? 7.878 0.924 10.050 1.00 93.94 82 ASN A C 1
ATOM 630 O O . ASN A 1 82 ? 8.692 1.839 9.950 1.00 93.94 82 ASN A O 1
ATOM 634 N N . SER A 1 83 ? 7.527 0.185 8.990 1.00 95.81 83 SER A N 1
ATOM 635 C CA . SER A 1 83 ? 8.003 0.480 7.627 1.00 95.81 83 SER A CA 1
ATOM 636 C C . SER A 1 83 ? 7.051 1.358 6.813 1.00 95.81 83 SER A C 1
ATOM 638 O O . SER A 1 83 ? 7.463 1.892 5.784 1.00 95.81 83 SER A O 1
ATOM 640 N N . VAL A 1 84 ? 5.799 1.500 7.264 1.00 96.75 84 VAL A N 1
ATOM 641 C CA . VAL A 1 84 ? 4.783 2.316 6.595 1.00 96.75 84 VAL A CA 1
ATOM 642 C C . VAL A 1 84 ? 5.162 3.792 6.705 1.00 96.75 84 VAL A C 1
ATOM 644 O O . VAL A 1 84 ? 5.352 4.322 7.799 1.00 96.75 84 VAL A O 1
ATOM 647 N N . ALA A 1 85 ? 5.276 4.458 5.561 1.00 95.62 85 ALA A N 1
ATOM 648 C CA . ALA A 1 85 ? 5.655 5.861 5.449 1.00 95.62 85 A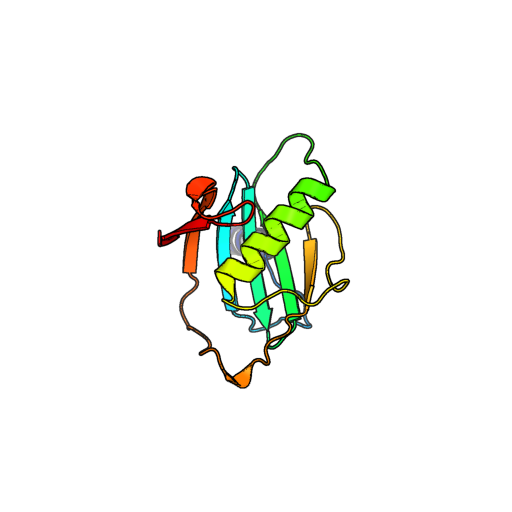LA A CA 1
ATOM 649 C C . ALA A 1 85 ? 4.937 6.534 4.272 1.00 95.62 85 ALA A C 1
ATOM 651 O O . ALA A 1 85 ? 4.474 5.862 3.356 1.00 95.62 85 ALA A O 1
ATOM 652 N N . GLY A 1 86 ? 4.894 7.868 4.270 1.00 94.56 86 GLY A N 1
ATOM 653 C CA . GLY A 1 86 ? 4.266 8.662 3.211 1.00 94.56 86 GLY A CA 1
ATOM 654 C C . GLY A 1 86 ? 3.030 9.429 3.679 1.00 94.56 86 GLY A C 1
ATOM 655 O O . GLY A 1 86 ? 2.882 9.738 4.868 1.00 94.56 86 GLY A O 1
ATOM 656 N N . ASP A 1 87 ? 2.169 9.755 2.722 1.00 94.06 87 ASP A N 1
ATOM 657 C CA . ASP A 1 87 ? 0.946 10.532 2.910 1.00 94.06 87 ASP A CA 1
ATOM 658 C C . ASP A 1 87 ? -0.293 9.756 2.430 1.00 94.06 87 ASP A C 1
ATOM 660 O O . ASP A 1 87 ? -0.241 8.558 2.179 1.00 94.06 87 ASP A O 1
ATOM 664 N N . GLN A 1 88 ? -1.444 10.422 2.353 1.00 94.00 88 GLN A N 1
ATOM 665 C CA . GLN A 1 88 ? -2.714 9.794 1.980 1.00 94.00 88 GLN A CA 1
ATOM 666 C C . GLN A 1 88 ? -2.824 9.417 0.496 1.00 94.00 88 GLN A C 1
ATOM 668 O O . GLN A 1 88 ? -3.788 8.752 0.115 1.00 94.00 88 GLN A O 1
ATOM 673 N N . ALA A 1 89 ? -1.932 9.913 -0.358 1.00 92.94 89 ALA A N 1
ATOM 674 C CA . ALA A 1 89 ? -1.931 9.667 -1.794 1.00 92.94 89 ALA A CA 1
ATOM 675 C C . ALA A 1 89 ? -0.861 8.640 -2.178 1.00 92.94 89 ALA A C 1
ATOM 677 O O . ALA A 1 89 ? -1.159 7.727 -2.947 1.00 92.94 89 ALA A O 1
ATOM 678 N N . LEU A 1 90 ? 0.347 8.767 -1.621 1.00 94.94 90 LEU A N 1
ATOM 679 C CA . LEU A 1 90 ? 1.467 7.858 -1.850 1.00 94.94 90 LEU A CA 1
ATOM 680 C C . LEU A 1 90 ? 1.979 7.282 -0.531 1.00 94.94 90 LEU A C 1
ATOM 682 O O . LEU A 1 90 ? 2.511 7.992 0.323 1.00 94.94 90 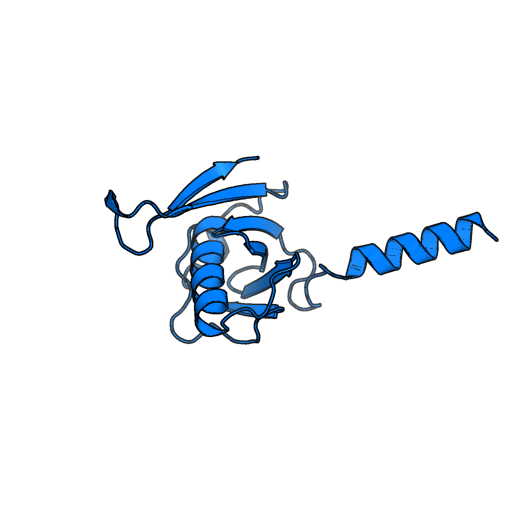LEU A O 1
ATOM 686 N N . ILE A 1 91 ? 1.899 5.961 -0.426 1.00 97.44 91 ILE A N 1
ATOM 687 C CA . ILE A 1 91 ? 2.262 5.202 0.765 1.00 97.44 91 ILE A CA 1
ATOM 688 C C . ILE A 1 91 ? 3.362 4.222 0.380 1.00 97.44 91 ILE A C 1
ATOM 690 O O . ILE A 1 91 ? 3.320 3.591 -0.671 1.00 97.44 91 ILE A O 1
ATOM 694 N N . LYS A 1 92 ? 4.377 4.100 1.222 1.00 97.19 92 LYS A N 1
ATOM 695 C CA . LYS A 1 92 ? 5.513 3.200 1.040 1.00 97.19 92 LYS A CA 1
ATOM 696 C C . LYS A 1 92 ? 5.574 2.239 2.203 1.00 97.19 92 LYS A C 1
ATOM 698 O O . LYS A 1 92 ? 5.287 2.627 3.331 1.00 97.19 92 LYS A O 1
ATOM 703 N N . ALA A 1 93 ? 5.978 1.008 1.930 1.00 96.81 93 ALA A N 1
ATOM 704 C CA . ALA A 1 93 ? 6.155 -0.004 2.959 1.00 96.81 93 ALA A CA 1
ATOM 705 C C . ALA A 1 93 ? 7.215 -1.030 2.552 1.00 96.81 93 ALA A C 1
ATOM 707 O O . ALA A 1 93 ? 7.659 -1.083 1.399 1.00 96.81 93 ALA A O 1
ATOM 708 N N . GLN A 1 94 ? 7.613 -1.856 3.515 1.00 94.94 94 GLN A N 1
ATOM 709 C CA . GLN A 1 94 ? 8.444 -3.034 3.290 1.00 94.94 94 GLN A CA 1
ATOM 710 C C . GLN A 1 94 ? 7.695 -4.277 3.762 1.00 94.94 94 GLN A C 1
ATOM 712 O O . GLN A 1 94 ? 6.969 -4.219 4.748 1.00 94.94 94 GLN A O 1
ATOM 717 N N . LEU A 1 95 ? 7.877 -5.404 3.086 1.00 92.81 95 LEU A N 1
ATOM 718 C CA . LEU A 1 95 ? 7.336 -6.695 3.503 1.00 92.81 95 LEU A CA 1
ATOM 719 C C . LEU A 1 95 ? 8.320 -7.430 4.416 1.00 92.81 95 LEU A C 1
ATOM 721 O O . LEU A 1 95 ? 9.527 -7.177 4.421 1.00 92.81 95 LEU A O 1
ATOM 725 N N . THR A 1 96 ? 7.793 -8.371 5.194 1.00 90.25 96 THR A N 1
ATOM 726 C CA . THR A 1 96 ? 8.625 -9.287 5.990 1.00 90.25 96 THR A CA 1
ATOM 727 C C . THR A 1 96 ? 9.080 -10.494 5.166 1.00 90.25 96 THR A C 1
ATOM 729 O O . THR A 1 96 ? 10.161 -11.025 5.404 1.00 90.25 96 THR A O 1
ATOM 732 N N . CYS A 1 97 ? 8.277 -10.911 4.182 1.00 82.88 97 CYS A N 1
ATOM 733 C CA . CYS A 1 97 ? 8.613 -12.013 3.286 1.00 82.88 97 CYS A CA 1
ATOM 734 C C . CYS A 1 97 ? 9.613 -11.572 2.204 1.00 82.88 97 CYS A C 1
ATOM 736 O O . CYS A 1 97 ? 9.553 -10.449 1.691 1.00 82.88 97 CYS A O 1
ATOM 738 N N . SER A 1 98 ? 10.514 -12.478 1.825 1.00 65.88 98 SER A N 1
ATOM 739 C CA . SER A 1 98 ? 11.428 -12.271 0.702 1.00 65.88 98 SER A CA 1
ATOM 740 C C . SER A 1 98 ? 10.707 -12.505 -0.629 1.00 65.88 98 SER A C 1
ATOM 742 O O . SER A 1 98 ? 9.798 -13.319 -0.745 1.00 65.88 98 SER A O 1
ATOM 744 N N . ALA A 1 99 ? 11.139 -11.800 -1.673 1.00 59.47 99 ALA A N 1
ATOM 745 C CA . ALA A 1 99 ? 10.597 -11.877 -3.036 1.00 59.47 99 ALA A CA 1
ATOM 746 C C . ALA A 1 99 ? 10.644 -13.261 -3.702 1.00 59.47 99 ALA A C 1
ATOM 748 O O . ALA A 1 99 ? 10.086 -13.433 -4.781 1.00 59.47 99 ALA A O 1
ATOM 749 N N . VAL A 1 100 ? 11.388 -14.194 -3.112 1.00 56.34 100 VAL A N 1
ATOM 750 C CA . VAL A 1 100 ? 11.769 -15.472 -3.721 1.00 56.34 100 VAL A CA 1
ATOM 751 C C . VAL A 1 100 ? 10.575 -16.432 -3.818 1.00 56.34 100 VAL A C 1
ATOM 753 O O . VAL A 1 100 ? 10.570 -17.295 -4.688 1.00 56.34 100 VAL A O 1
ATOM 756 N N . ASP A 1 101 ? 9.524 -16.214 -3.022 1.00 51.56 101 ASP A N 1
ATOM 757 C CA . ASP A 1 101 ? 8.451 -17.201 -2.834 1.00 51.56 101 ASP A CA 1
ATOM 758 C C . ASP A 1 101 ? 7.134 -16.874 -3.563 1.00 51.56 101 ASP A C 1
ATOM 760 O O . ASP A 1 101 ? 6.177 -17.641 -3.475 1.00 51.56 101 ASP A O 1
ATOM 764 N N . VAL A 1 102 ? 7.044 -15.751 -4.292 1.00 54.81 102 VAL A N 1
ATOM 765 C CA . VAL A 1 102 ? 5.793 -15.340 -4.963 1.00 54.81 102 VAL A CA 1
ATOM 766 C C . VAL A 1 102 ? 6.042 -15.120 -6.459 1.00 54.81 102 VAL A C 1
ATOM 768 O O . VAL A 1 102 ? 6.790 -14.204 -6.808 1.00 54.81 102 VAL A O 1
ATOM 771 N N . PRO A 1 103 ? 5.432 -15.916 -7.363 1.00 51.25 103 PRO A N 1
ATOM 772 C CA . PRO A 1 103 ? 5.561 -15.708 -8.800 1.00 51.25 103 PRO A CA 1
ATOM 773 C C . PRO A 1 103 ? 5.137 -14.286 -9.172 1.00 51.25 103 PRO A C 1
ATOM 775 O O . PRO A 1 103 ? 4.057 -13.844 -8.773 1.00 51.25 103 PRO A O 1
ATOM 778 N N . TYR A 1 104 ? 5.958 -13.588 -9.963 1.00 52.66 104 TYR A N 1
ATOM 779 C CA . TYR A 1 104 ? 5.548 -12.375 -10.673 1.00 52.66 104 TYR A CA 1
ATOM 780 C C . TYR A 1 104 ? 4.360 -12.743 -11.570 1.00 52.66 104 TYR A C 1
ATOM 782 O O . TYR A 1 104 ? 4.547 -13.231 -12.685 1.00 52.66 104 TYR A O 1
ATOM 790 N N . ALA A 1 105 ? 3.129 -12.597 -11.078 1.00 52.44 105 ALA A N 1
ATOM 791 C CA . ALA A 1 105 ? 1.967 -12.930 -11.883 1.00 52.44 105 ALA A CA 1
ATOM 792 C C . ALA A 1 105 ? 1.836 -11.846 -12.959 1.00 52.44 105 ALA A C 1
ATOM 794 O O . ALA A 1 105 ? 1.530 -10.691 -12.682 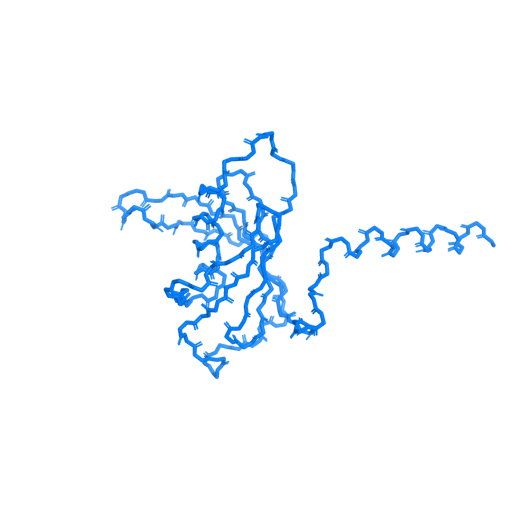1.00 52.44 105 ALA A O 1
ATOM 795 N N . GLY A 1 106 ? 2.125 -12.209 -14.207 1.00 53.31 106 GLY A N 1
ATOM 796 C CA . GLY A 1 106 ? 2.163 -11.286 -15.344 1.00 53.31 106 GLY A CA 1
ATOM 797 C C . GLY A 1 106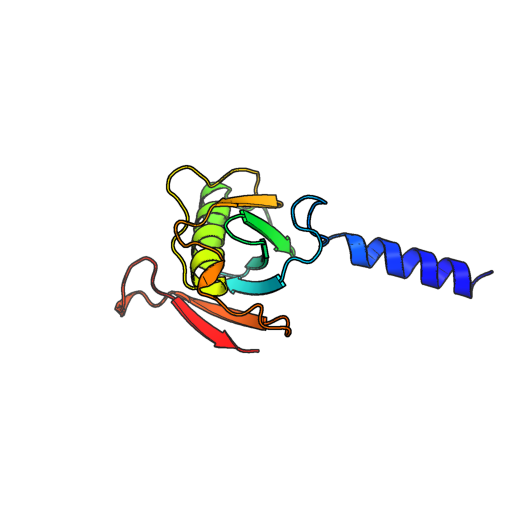 ? 0.828 -10.614 -15.689 1.00 53.31 106 GLY A C 1
ATOM 798 O O . GLY A 1 106 ? 0.775 -9.873 -16.664 1.00 53.31 106 GLY A O 1
ATOM 799 N N . ASN A 1 107 ? -0.241 -10.845 -14.919 1.00 61.44 107 ASN A N 1
ATOM 800 C CA . ASN A 1 107 ? -1.498 -10.123 -15.033 1.00 61.44 107 ASN A CA 1
ATOM 801 C C . ASN A 1 107 ? -1.708 -9.175 -13.844 1.00 61.44 107 ASN A C 1
ATOM 803 O O . ASN A 1 107 ? -1.628 -9.574 -12.681 1.00 61.44 107 ASN A O 1
ATOM 807 N N . ALA A 1 108 ? -2.007 -7.910 -14.149 1.00 68.50 108 ALA A N 1
ATOM 808 C CA . ALA A 1 108 ? -2.569 -7.000 -13.161 1.00 68.50 108 ALA A CA 1
ATOM 809 C C . ALA A 1 108 ? -3.878 -7.606 -12.637 1.00 68.50 108 ALA A C 1
ATOM 811 O O . ALA A 1 108 ? -4.716 -8.047 -13.425 1.00 68.50 108 ALA A O 1
ATOM 812 N N . ARG A 1 109 ? -4.028 -7.669 -11.314 1.00 85.69 109 ARG A N 1
ATOM 813 C CA . ARG A 1 109 ? -5.219 -8.218 -10.653 1.00 85.69 109 ARG A CA 1
ATOM 814 C C . ARG A 1 109 ? -5.981 -7.091 -9.989 1.00 85.69 109 ARG A C 1
ATOM 816 O O . ARG A 1 109 ? -5.354 -6.209 -9.406 1.00 85.69 109 ARG A O 1
ATOM 823 N N . THR A 1 110 ? -7.302 -7.151 -10.052 1.00 92.94 110 THR A N 1
ATOM 824 C CA . THR A 1 110 ? -8.178 -6.266 -9.288 1.00 92.94 110 THR A CA 1
ATOM 825 C C . THR A 1 110 ? -8.936 -7.105 -8.276 1.00 92.94 110 TH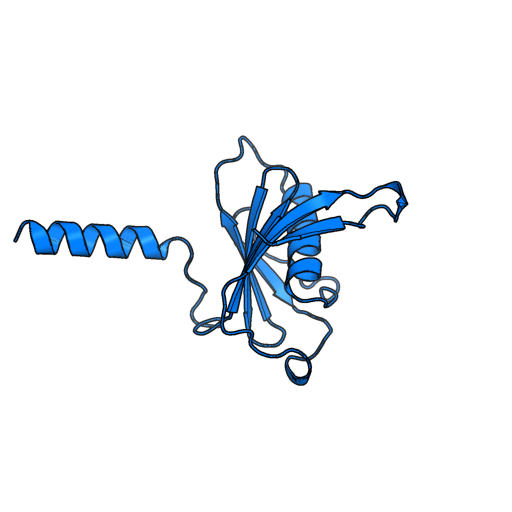R A C 1
ATOM 827 O O . THR A 1 110 ? -9.464 -8.159 -8.622 1.00 92.94 110 THR A O 1
ATOM 830 N N . PHE A 1 111 ? -8.966 -6.643 -7.033 1.00 94.31 111 PHE A N 1
ATOM 831 C CA . PHE A 1 111 ? -9.756 -7.217 -5.956 1.00 94.31 111 PHE A CA 1
ATOM 832 C C . PHE A 1 111 ? -10.769 -6.188 -5.469 1.00 94.31 111 PHE A C 1
ATOM 834 O O . PHE A 1 111 ? -10.418 -5.021 -5.279 1.00 94.31 111 PHE A O 1
ATOM 841 N N . ASP A 1 112 ? -12.000 -6.629 -5.247 1.00 96.06 112 ASP A N 1
ATOM 842 C CA . ASP A 1 112 ? -13.012 -5.888 -4.504 1.00 96.06 112 ASP A CA 1
ATOM 843 C C . ASP A 1 112 ? -13.178 -6.532 -3.127 1.00 96.06 112 ASP A C 1
ATOM 845 O O . ASP A 1 112 ? -13.517 -7.712 -3.028 1.00 96.06 112 ASP A O 1
ATOM 849 N N . CYS A 1 113 ? -12.845 -5.789 -2.075 1.00 96.62 113 CYS A N 1
ATOM 850 C CA . CYS A 1 113 ? -12.714 -6.292 -0.716 1.00 96.62 113 CYS A CA 1
ATOM 851 C C . CYS A 1 113 ? -13.664 -5.586 0.250 1.00 96.62 113 CYS A C 1
ATOM 853 O O . CYS A 1 113 ? -13.861 -4.369 0.209 1.00 96.62 113 CYS A O 1
ATOM 855 N N . ARG A 1 114 ? -14.170 -6.359 1.212 1.00 96.62 114 ARG A N 1
ATOM 856 C CA . ARG A 1 114 ? -14.970 -5.876 2.343 1.00 96.62 114 ARG A CA 1
ATOM 857 C C . ARG A 1 114 ? -14.507 -6.499 3.655 1.00 96.62 114 ARG A C 1
ATOM 859 O O . ARG A 1 114 ? -13.967 -7.604 3.658 1.00 96.62 114 ARG A O 1
ATOM 866 N N . PHE A 1 115 ? -14.749 -5.801 4.763 1.00 96.88 115 PHE A N 1
ATOM 867 C CA . PHE A 1 115 ? -14.492 -6.331 6.102 1.00 96.88 115 PHE A CA 1
ATOM 868 C C . PHE A 1 115 ? -15.386 -7.537 6.410 1.00 96.88 115 PHE A C 1
ATOM 870 O O . PHE A 1 115 ? -16.569 -7.542 6.064 1.00 96.88 115 PHE A O 1
ATOM 877 N N . ALA A 1 116 ? -14.807 -8.524 7.092 1.00 94.56 116 ALA A N 1
ATOM 878 C CA . ALA A 1 116 ? -15.456 -9.743 7.565 1.00 94.56 116 ALA A CA 1
ATOM 879 C C . ALA A 1 116 ? -15.308 -9.848 9.095 1.00 94.56 116 ALA A C 1
ATOM 881 O O . ALA A 1 116 ? -14.469 -10.607 9.588 1.00 94.56 116 ALA A O 1
ATOM 882 N N . PRO A 1 117 ? -16.061 -9.040 9.867 1.00 93.06 117 PRO A N 1
ATOM 883 C CA . PRO A 1 117 ? -15.864 -8.891 11.311 1.00 93.06 117 PRO A CA 1
ATOM 884 C C . PRO A 1 117 ? -16.038 -10.198 12.096 1.00 93.06 117 PRO A C 1
ATOM 886 O O . PRO A 1 117 ? -15.464 -10.347 13.172 1.00 93.06 117 PRO A O 1
ATOM 889 N N . GLU A 1 118 ? -16.786 -11.163 11.560 1.00 92.81 118 GLU A N 1
ATOM 890 C CA . GLU A 1 118 ? -16.939 -12.504 12.123 1.00 92.81 118 GLU A CA 1
ATOM 891 C C . GLU A 1 118 ? -15.638 -13.326 12.133 1.00 92.81 118 GLU A C 1
ATOM 893 O O . GLU A 1 118 ? -15.502 -14.241 12.944 1.00 92.81 118 GLU A O 1
ATOM 898 N N . ALA A 1 119 ? -14.676 -12.998 11.264 1.00 91.62 119 ALA A N 1
ATOM 899 C CA . ALA A 1 119 ? -13.383 -13.673 11.158 1.00 91.62 119 ALA A CA 1
ATOM 900 C C . ALA A 1 119 ? -12.247 -12.921 11.880 1.00 91.62 119 ALA A C 1
ATOM 902 O O . ALA A 1 119 ? -11.166 -13.480 12.071 1.00 91.62 119 ALA A O 1
ATOM 903 N N . GLY A 1 120 ? -12.479 -11.672 12.297 1.00 92.81 120 GLY A N 1
ATOM 904 C CA . GLY A 1 120 ? -11.518 -10.845 13.026 1.00 92.81 120 GLY A CA 1
ATOM 905 C C . GLY A 1 120 ? -11.560 -9.365 12.623 1.00 92.81 120 GLY A C 1
ATOM 906 O O . GLY A 1 120 ? -12.218 -9.007 11.648 1.00 92.81 120 GLY A O 1
ATOM 907 N N . PRO A 1 121 ? -10.843 -8.489 13.353 1.00 89.94 121 PRO A N 1
ATOM 908 C CA . PRO A 1 121 ? -10.885 -7.040 13.128 1.00 89.94 121 PRO A CA 1
ATOM 909 C C . PRO A 1 121 ? -10.284 -6.608 11.780 1.00 89.94 121 PRO A C 1
ATOM 911 O O . PRO A 1 121 ? -10.767 -5.655 11.177 1.00 89.94 121 PRO A O 1
ATOM 914 N N . ASP A 1 122 ? -9.275 -7.336 11.295 1.00 92.75 122 ASP A N 1
ATOM 915 C CA . ASP A 1 122 ? -8.537 -7.034 10.058 1.00 92.75 122 ASP A CA 1
ATOM 916 C C . ASP A 1 122 ? -8.870 -8.013 8.919 1.00 92.75 122 ASP A C 1
ATOM 918 O O . ASP A 1 122 ? -8.231 -8.009 7.865 1.00 92.75 122 ASP A O 1
ATOM 922 N N . ALA A 1 123 ? -9.845 -8.899 9.137 1.00 92.94 123 ALA A N 1
ATOM 923 C CA . ALA A 1 123 ? -10.198 -9.924 8.171 1.00 92.94 123 ALA A CA 1
ATOM 924 C C . ALA A 1 123 ? -10.966 -9.316 6.988 1.00 92.94 123 ALA A C 1
ATOM 926 O O . ALA A 1 123 ? -11.926 -8.561 7.167 1.00 92.94 123 ALA A O 1
ATOM 927 N N . LEU A 1 124 ? -10.554 -9.686 5.772 1.00 94.56 124 LEU A N 1
ATOM 928 C CA . LEU A 1 124 ? -11.173 -9.258 4.522 1.00 94.56 124 LEU A CA 1
ATOM 929 C C . LEU A 1 124 ? -11.726 -10.457 3.747 1.00 94.56 124 LEU A C 1
ATOM 931 O O . LEU A 1 124 ? -11.093 -11.509 3.672 1.00 94.56 124 LEU A O 1
ATOM 935 N N . ILE A 1 125 ? -12.882 -10.263 3.116 1.00 94.31 125 ILE A N 1
ATOM 936 C CA . ILE A 1 125 ? -13.386 -11.120 2.037 1.00 94.31 125 ILE A CA 1
ATOM 937 C C . ILE A 1 125 ? -13.194 -10.350 0.734 1.00 94.31 125 ILE A C 1
ATOM 939 O O . ILE A 1 125 ? -13.656 -9.211 0.631 1.00 94.31 125 ILE A O 1
ATOM 943 N N . CYS A 1 126 ? -12.515 -10.962 -0.237 1.00 93.50 126 CYS A N 1
ATOM 944 C CA . CYS A 1 126 ? -12.137 -10.322 -1.493 1.00 93.50 126 CYS A CA 1
ATOM 945 C C . CYS A 1 126 ? -12.500 -11.179 -2.705 1.00 93.50 126 CYS A C 1
ATOM 947 O O . CYS A 1 126 ? -12.126 -12.351 -2.770 1.00 93.50 126 CYS A O 1
ATOM 949 N N . ASP A 1 127 ? -13.124 -10.548 -3.695 1.00 94.00 127 ASP A N 1
ATOM 950 C CA . ASP A 1 127 ? -13.480 -11.148 -4.978 1.00 94.00 127 ASP A CA 1
ATOM 951 C C . ASP A 1 127 ? -12.606 -10.551 -6.094 1.00 94.00 127 ASP A C 1
ATOM 953 O O . ASP A 1 127 ? -12.308 -9.354 -6.089 1.00 94.00 127 ASP A O 1
ATOM 957 N N . GLN A 1 128 ? -12.161 -11.369 -7.054 1.00 90.62 128 GLN A N 1
ATOM 958 C CA . GLN A 1 128 ? -11.453 -10.865 -8.239 1.00 90.62 128 GLN A CA 1
ATOM 959 C C . GLN A 1 128 ? -12.447 -10.344 -9.278 1.00 90.62 128 GLN A C 1
ATOM 961 O O . GLN A 1 128 ? -13.433 -11.021 -9.567 1.00 90.62 128 GLN A O 1
ATOM 966 N N . VAL A 1 129 ? -12.164 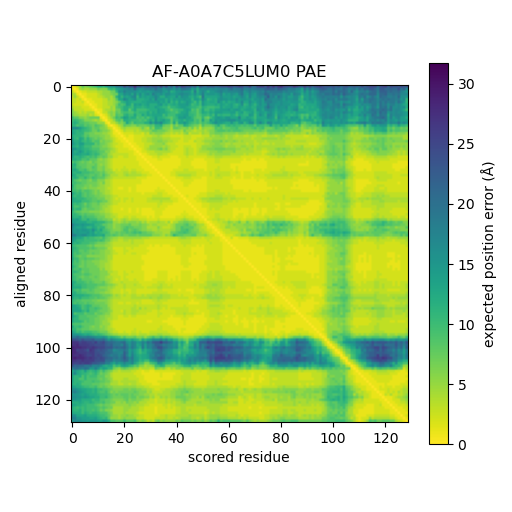-9.172 -9.855 1.00 88.25 129 VAL A N 1
ATOM 967 C CA . VAL A 1 129 ? -13.037 -8.476 -10.823 1.00 88.25 129 VAL A CA 1
ATOM 968 C C . VAL A 1 129 ? -12.304 -8.006 -12.071 1.00 88.25 129 VAL A C 1
ATOM 970 O O . VAL A 1 129 ? -11.097 -7.679 -11.980 1.00 88.25 129 VAL A O 1
#

Mean predicted aligned error: 6.25 Å

Solvent-accessible surface area (backbone atoms only — not comparable to full-atom values): 7496 Å² total; per-residue (Å²): 109,70,68,57,53,53,54,56,51,55,55,59,65,64,52,82,81,59,68,55,82,93,34,61,91,36,51,50,30,37,32,32,44,91,91,42,34,35,41,35,31,40,44,67,37,42,36,43,33,38,51,48,82,88,70,86,83,75,55,58,68,61,46,52,52,53,48,54,51,41,45,26,68,72,66,76,35,57,69,32,85,92,38,71,46,78,57,75,48,49,34,35,36,34,43,68,52,68,50,88,81,59,81,83,62,93,60,76,46,36,34,49,35,44,81,33,71,95,78,32,96,85,32,67,50,71,46,80,105

Sequence (129 aa):
MRVFMILAAATVLAACDSPSVALMGSQKTIVRLDGMTFNVHRRADRIEVYRTGFVMLPDRDRVLYLAELAISQATGCPVRKNSVAGDQALIKAQLTCSAVDVPYAGNARTFDCRFAPEAGPDALICDQV

Secondary structure (DSSP, 8-state):
-HHHHHHHHHHHHHGGGPPPGGGTTPEEEEEEETTEEEEEEEETTEEEEEEES--SS--HHHHHHHHHHHHHHHHSSPBPTT--EE-SSEEEEEBSS-GGGS---SS-EEEEEEE-TTT-TT-EEEEE-

Foldseek 3Di:
DVVVVVVVVVVVVVCPPPDPPVLVVFAWEWEAEPNWIWTWTDDWFKIKIFTDDDDPPDDWVVLQLVNQLVNCVVPVFHWDPPQWDDTSGIIITGTPDTSPPDDSPVDHWYWYWYDDPVVHDSDIDIDTD

Radius of gyration: 15.75 Å; Cα contacts (8 Å, |Δi|>4): 218; chains: 1; bounding box: 30×35×49 Å

Nearest PDB structures (foldseek):
  6zqc-assembly1_UU  TM=7.188E-01  e=2.784E+00  Saccharomyces cerevisiae S288C
  6nd4-assembly1_T  TM=6.963E-01  e=2.950E+00  Saccharomyces cerevisiae BY4741

pLDDT: mean 87.47, std 11.57, range [51.25, 97.44]